Protein AF-A0A399YDI5-F1 (afdb_monomer)

Sequence (123 aa):
FALAMAFALLFNTMTVNVLEQQRELATMRAIGTHRRLIALMMTTESFVVWLLALIPGLILGTLAANALGSAFQTDLFAFTIVIAPQSYVAAAFGILLTMLLAAAPAIRRVNRLNLAEATKTLT

Radius of gyration: 21.3 Å; Cα 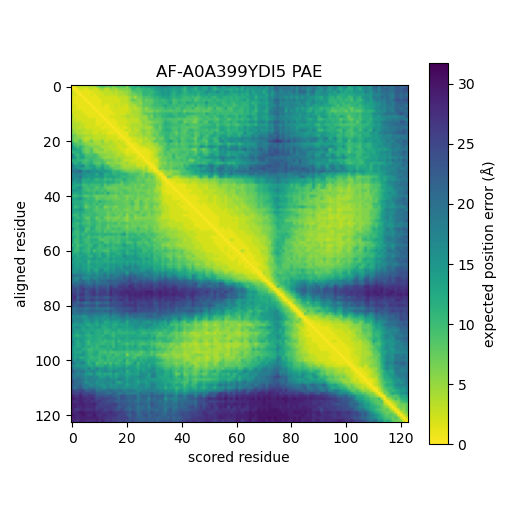contacts (8 Å, |Δi|>4): 27; chains: 1; bounding box: 53×20×59 Å

Secondary structure (DSSP, 8-state):
-HHHHHHHHHHHHHHHHHHHHHHHHHHHHHTT--HHHHHHHHHHHHHHHHHHHHHHHHHHHHHHHHHHHHHH-BTTB-------HHHHHHHHHHHHHHHHHHHHHHHHHHHHS-HHHHTTT--

Nearest PDB structures (foldseek):
  7ung-assembly1_C4  TM=2.668E-01  e=2.693E+00  Homo sapiens
  8otz-assembly1_Cp  TM=3.492E-01  e=6.917E+00  Bos taurus
  7rro-assembly1_A0  TM=3.413E-01  e=7.399E+00  Bos taurus

pLDDT: mean 73.41, std 13.69, range [37.75, 96.44]

Mean predicted aligned error: 12.53 Å

Solvent-accessible surface area (backbone atoms only — not comparable to full-atom values): 7146 Å² total; per-residue (Å²): 110,69,68,60,52,52,50,55,52,49,52,53,51,52,53,52,52,53,55,54,53,51,51,55,54,50,53,43,49,76,74,66,58,55,71,67,58,56,48,49,52,55,49,51,52,54,50,52,53,48,59,63,44,46,60,60,48,52,55,51,48,51,53,48,51,51,53,50,44,62,73,64,52,47,104,88,46,86,70,75,82,74,86,47,77,64,55,57,54,50,48,54,50,50,54,50,48,52,50,54,59,58,46,48,59,53,50,48,47,64,68,63,57,54,68,75,60,73,60,60,81,78,112

Structure (mmCIF, N/CA/C/O backbone):
data_AF-A0A399YDI5-F1
#
_entry.id   AF-A0A399YDI5-F1
#
loop_
_atom_site.group_PDB
_atom_site.id
_atom_site.type_symbol
_atom_site.label_atom_id
_atom_site.label_alt_id
_atom_site.label_comp_id
_atom_site.label_asym_id
_atom_site.label_entity_id
_atom_site.label_seq_id
_atom_site.pdbx_PDB_ins_code
_atom_site.Cartn_x
_atom_site.Cartn_y
_atom_site.Cartn_z
_atom_site.occupancy
_atom_site.B_iso_or_equiv
_atom_site.auth_seq_id
_atom_site.auth_comp_id
_atom_site.auth_asym_id
_atom_site.auth_atom_id
_atom_site.pdbx_PDB_model_num
ATOM 1 N N . PHE A 1 1 ? 22.758 0.327 12.324 1.00 80.12 1 PHE A N 1
ATOM 2 C CA . PHE A 1 1 ? 22.134 1.482 13.007 1.00 80.12 1 PHE A CA 1
ATOM 3 C C . PHE A 1 1 ? 20.855 1.975 12.324 1.00 80.12 1 PHE A C 1
ATOM 5 O O . PHE A 1 1 ? 19.828 1.971 12.988 1.00 80.12 1 PHE A O 1
ATOM 12 N N . ALA A 1 2 ? 20.852 2.304 11.023 1.00 89.00 2 ALA A N 1
ATOM 13 C CA . ALA A 1 2 ? 19.645 2.785 10.321 1.00 89.00 2 ALA A CA 1
ATOM 14 C C . ALA A 1 2 ? 18.435 1.826 10.392 1.00 89.00 2 ALA A C 1
ATOM 16 O O . ALA A 1 2 ? 17.323 2.256 10.676 1.00 89.00 2 ALA A O 1
ATOM 17 N N . LEU A 1 3 ? 18.662 0.517 10.226 1.00 93.38 3 LEU A N 1
ATOM 18 C CA . LEU A 1 3 ? 17.614 -0.514 10.297 1.00 93.38 3 LEU A CA 1
ATOM 19 C C . LEU A 1 3 ? 16.931 -0.578 11.676 1.00 93.38 3 LEU A C 1
ATOM 21 O O . LEU A 1 3 ? 15.712 -0.677 11.765 1.00 93.38 3 LEU A O 1
ATOM 25 N N . ALA A 1 4 ? 17.715 -0.457 12.751 1.00 93.12 4 ALA A N 1
ATOM 26 C CA . ALA A 1 4 ? 17.199 -0.456 14.118 1.00 93.12 4 ALA A CA 1
ATOM 27 C C . ALA A 1 4 ? 16.384 0.814 14.425 1.00 93.12 4 ALA A C 1
ATOM 29 O O . ALA A 1 4 ? 15.337 0.729 15.059 1.00 93.12 4 ALA A O 1
ATOM 30 N N . MET A 1 5 ? 16.825 1.977 13.930 1.00 96.44 5 MET A N 1
ATOM 31 C CA . MET A 1 5 ? 16.069 3.231 14.050 1.00 96.44 5 MET A CA 1
ATOM 32 C C . MET A 1 5 ? 14.763 3.194 13.256 1.00 96.44 5 MET A C 1
ATOM 34 O O . MET A 1 5 ? 13.722 3.568 13.790 1.00 96.44 5 MET A O 1
ATOM 38 N N . ALA A 1 6 ? 14.790 2.683 12.022 1.00 93.81 6 ALA A N 1
ATOM 39 C CA . ALA A 1 6 ? 13.585 2.504 11.217 1.00 93.81 6 ALA A CA 1
ATOM 40 C C . ALA A 1 6 ? 12.583 1.564 11.906 1.00 93.81 6 ALA A C 1
ATOM 42 O O . ALA A 1 6 ? 11.396 1.872 11.971 1.00 93.81 6 ALA A O 1
ATOM 43 N N . PHE A 1 7 ? 13.061 0.459 12.486 1.00 93.38 7 PHE A N 1
ATOM 44 C CA . PHE A 1 7 ? 12.218 -0.460 13.248 1.00 93.38 7 PHE A CA 1
ATOM 45 C C . PHE A 1 7 ? 11.583 0.213 14.473 1.00 93.38 7 PHE A C 1
ATOM 47 O O . PHE A 1 7 ? 10.373 0.117 14.661 1.00 93.38 7 PHE A O 1
ATOM 54 N N . ALA A 1 8 ? 12.373 0.933 15.276 1.00 92.56 8 ALA A N 1
ATOM 55 C CA . ALA A 1 8 ? 11.869 1.641 16.452 1.00 92.56 8 ALA A CA 1
ATOM 56 C C . ALA A 1 8 ? 10.825 2.711 16.082 1.00 92.56 8 ALA A C 1
ATOM 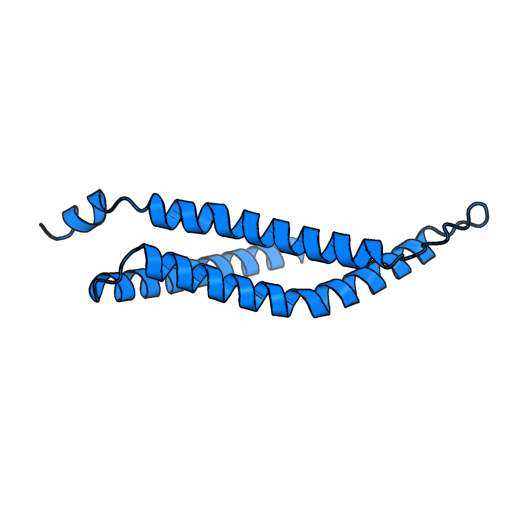58 O O . ALA A 1 8 ? 9.781 2.812 16.728 1.00 92.56 8 ALA A O 1
ATOM 59 N N . LEU A 1 9 ? 11.073 3.467 15.008 1.00 94.56 9 LEU A N 1
ATOM 60 C CA . LEU A 1 9 ? 10.146 4.477 14.497 1.00 94.56 9 LEU A CA 1
ATOM 61 C C . LEU A 1 9 ? 8.825 3.853 14.021 1.00 94.56 9 LEU A C 1
ATOM 63 O O . LEU A 1 9 ? 7.748 4.338 14.375 1.00 94.56 9 LEU A O 1
ATOM 67 N N . LEU A 1 10 ? 8.900 2.762 13.252 1.00 90.81 10 LEU A N 1
ATOM 68 C CA . LEU A 1 10 ? 7.722 2.030 12.782 1.00 90.81 10 LEU A CA 1
ATOM 69 C C . LEU A 1 10 ? 6.920 1.446 13.944 1.00 90.81 10 LEU A C 1
ATOM 71 O O . LEU A 1 10 ? 5.697 1.552 13.946 1.00 90.81 10 LEU A O 1
ATOM 75 N N . PHE A 1 11 ? 7.593 0.874 14.944 1.00 89.38 11 PHE A N 1
ATOM 76 C CA . PHE A 1 11 ? 6.941 0.319 16.127 1.00 89.38 11 PHE A CA 1
ATOM 77 C C . PHE A 1 11 ? 6.169 1.389 16.903 1.00 89.38 11 PHE A C 1
ATOM 79 O O . PHE A 1 11 ? 5.003 1.186 17.249 1.00 89.38 11 PHE A O 1
ATOM 86 N N . ASN A 1 12 ? 6.792 2.547 17.129 1.00 90.31 12 ASN A N 1
ATOM 87 C CA . ASN A 1 12 ? 6.147 3.658 17.820 1.00 90.31 12 ASN A CA 1
ATOM 88 C C . ASN A 1 12 ? 4.922 4.161 17.040 1.00 90.31 12 ASN A C 1
ATOM 90 O O . A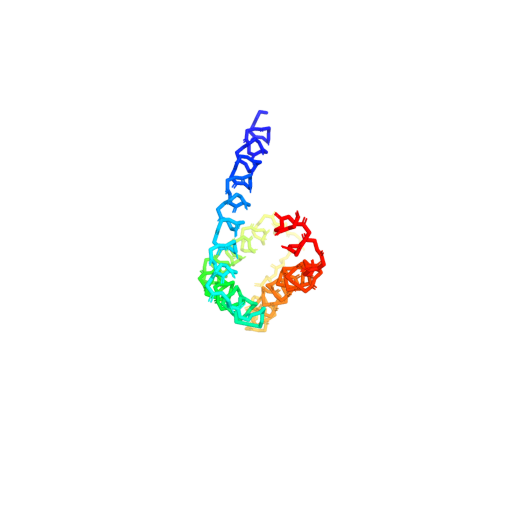SN A 1 12 ? 3.831 4.281 17.590 1.00 90.31 12 ASN A O 1
ATOM 94 N N . THR A 1 13 ? 5.075 4.360 15.730 1.00 90.31 13 THR A N 1
ATOM 95 C CA . THR A 1 13 ? 3.990 4.841 14.861 1.00 90.31 13 THR A CA 1
ATOM 96 C C . THR A 1 13 ? 2.824 3.853 14.805 1.00 90.31 13 THR A C 1
ATOM 98 O O . THR A 1 13 ? 1.670 4.250 14.937 1.00 90.31 13 THR A O 1
ATOM 101 N N . MET A 1 14 ? 3.109 2.555 14.662 1.00 82.81 14 MET A N 1
ATOM 102 C CA . MET A 1 14 ? 2.088 1.502 14.684 1.00 82.81 14 MET A CA 1
ATOM 103 C C . MET A 1 14 ? 1.344 1.469 16.017 1.00 82.81 14 MET A C 1
ATOM 105 O O . MET A 1 14 ? 0.126 1.328 16.034 1.00 82.81 14 MET A O 1
ATOM 109 N N . THR A 1 15 ? 2.063 1.637 17.128 1.00 82.12 15 THR A N 1
ATOM 110 C CA . THR A 1 15 ? 1.461 1.668 18.466 1.00 82.12 15 THR A CA 1
ATOM 111 C C . THR A 1 15 ? 0.487 2.836 18.604 1.00 82.12 15 THR A C 1
ATOM 113 O O . THR A 1 15 ? -0.647 2.633 19.033 1.00 82.12 15 THR A O 1
ATOM 116 N N . VAL A 1 16 ? 0.894 4.039 18.188 1.00 85.50 16 VAL A N 1
ATOM 117 C CA . VAL A 1 16 ? 0.035 5.233 18.216 1.00 85.50 16 VAL A CA 1
ATOM 118 C C . VAL A 1 16 ? -1.192 5.045 17.323 1.00 85.50 16 VAL A C 1
ATOM 120 O O . VAL A 1 16 ? -2.315 5.219 17.788 1.00 85.50 16 VAL A O 1
ATOM 123 N N . ASN A 1 17 ? -0.994 4.591 16.084 1.00 78.38 17 ASN A N 1
ATOM 124 C CA . ASN A 1 17 ? -2.078 4.389 15.123 1.00 78.38 17 ASN A CA 1
ATOM 125 C C . ASN A 1 17 ? -3.123 3.377 15.639 1.00 78.38 17 ASN A C 1
ATOM 127 O O . ASN A 1 17 ? -4.328 3.607 15.550 1.00 78.38 17 ASN A O 1
ATOM 131 N N . VAL A 1 18 ? -2.681 2.280 16.269 1.00 73.62 18 VAL A N 1
ATOM 132 C CA . VAL A 1 18 ? -3.592 1.296 16.879 1.00 73.62 18 VAL A CA 1
ATOM 133 C C . VAL A 1 18 ? -4.411 1.908 18.020 1.00 73.62 18 VAL A C 1
ATOM 135 O O . VAL A 1 18 ? -5.606 1.627 18.121 1.00 73.62 18 VAL A O 1
ATOM 138 N N . LEU A 1 19 ? -3.798 2.740 18.867 1.00 76.25 19 LEU A N 1
ATOM 139 C CA . LEU A 1 19 ? -4.487 3.397 19.983 1.00 76.25 19 LEU A CA 1
ATOM 140 C C . LEU A 1 1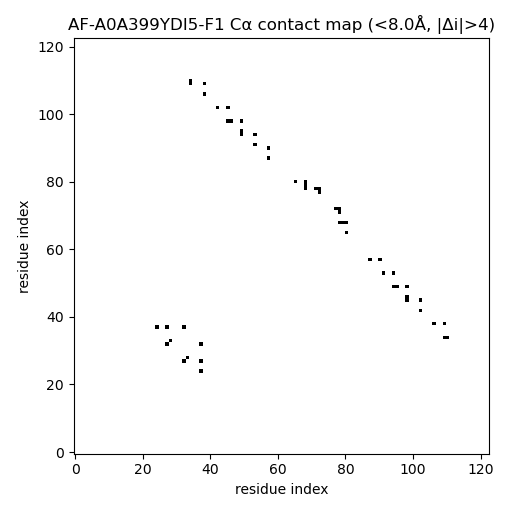9 ? -5.547 4.398 19.500 1.00 76.25 19 LEU A C 1
ATOM 142 O O . LEU A 1 19 ? -6.646 4.444 20.058 1.00 76.25 19 LEU A O 1
ATOM 146 N N . GLU A 1 20 ? -5.240 5.177 18.464 1.00 77.25 20 GLU A N 1
ATOM 147 C CA . GLU A 1 20 ? -6.172 6.136 17.857 1.00 77.25 20 GLU A CA 1
ATOM 148 C C . GLU A 1 20 ? -7.380 5.420 17.244 1.00 77.25 20 GLU A C 1
ATOM 150 O O . GLU A 1 20 ? -8.526 5.716 17.591 1.00 77.25 20 GLU A O 1
ATOM 155 N N . GLN A 1 21 ? -7.129 4.379 16.448 1.00 77.00 21 GLN A N 1
ATOM 156 C CA . GLN A 1 21 ? -8.175 3.604 15.783 1.00 77.00 21 GLN A CA 1
ATOM 157 C C . GLN A 1 21 ? -9.093 2.885 16.785 1.00 77.00 21 GLN A C 1
ATOM 159 O O . GLN A 1 21 ? -10.301 2.774 16.578 1.00 77.00 21 GLN A O 1
ATOM 164 N N . GLN A 1 22 ? -8.552 2.421 17.918 1.00 70.88 22 GLN A N 1
ATOM 165 C CA . GLN A 1 22 ? -9.364 1.849 18.994 1.00 70.88 22 GLN A CA 1
ATOM 166 C C . GLN A 1 22 ? -10.300 2.879 19.638 1.00 70.88 22 GLN A C 1
ATOM 168 O O . GLN A 1 22 ? -11.449 2.540 19.932 1.00 70.88 22 GLN A O 1
ATOM 173 N N . ARG A 1 23 ? -9.845 4.123 19.843 1.00 71.88 23 ARG A N 1
ATOM 174 C CA . ARG A 1 23 ? -10.685 5.197 20.398 1.00 71.88 23 ARG A CA 1
ATOM 175 C C . ARG A 1 23 ? -11.816 5.580 19.452 1.00 71.88 23 ARG A C 1
ATOM 177 O O . ARG A 1 23 ? -12.950 5.683 19.910 1.00 71.88 23 ARG A O 1
ATOM 184 N N . GLU A 1 24 ? -11.538 5.721 18.160 1.00 72.62 24 GLU A N 1
ATOM 185 C CA . GLU A 1 24 ? -12.568 6.011 17.152 1.00 72.62 24 GLU A CA 1
ATOM 186 C C . GLU A 1 24 ? -13.608 4.890 17.039 1.00 72.62 24 GLU A C 1
ATOM 188 O O . GLU A 1 24 ? -14.813 5.135 16.976 1.00 72.62 24 GLU A O 1
ATOM 193 N N . LEU A 1 25 ? -13.168 3.629 17.081 1.00 69.12 25 LEU A N 1
ATOM 194 C CA . LEU A 1 25 ? -14.081 2.486 17.082 1.00 69.12 25 LEU A CA 1
ATOM 195 C C . LEU A 1 25 ? -14.934 2.429 18.358 1.00 69.12 25 LEU A C 1
ATOM 197 O O . LEU A 1 25 ? -16.110 2.062 18.295 1.00 69.12 25 LEU A O 1
ATOM 201 N N . ALA A 1 26 ? -14.373 2.790 19.514 1.00 68.69 26 ALA A N 1
ATOM 202 C CA . ALA A 1 26 ? -15.094 2.824 20.784 1.00 68.69 26 ALA A CA 1
ATOM 203 C C . ALA A 1 26 ? -16.157 3.935 20.821 1.00 68.69 26 ALA A C 1
ATOM 205 O O . ALA A 1 26 ? -17.290 3.675 21.231 1.00 68.69 26 ALA A O 1
ATOM 206 N N . THR A 1 27 ? -15.840 5.140 20.338 1.00 75.19 27 THR A N 1
ATOM 207 C CA . THR A 1 27 ? -16.806 6.248 20.249 1.00 75.19 27 THR A CA 1
ATOM 208 C C . THR A 1 27 ? -17.915 5.947 19.241 1.00 75.19 27 THR A C 1
ATOM 210 O O . THR A 1 27 ? -19.091 6.117 19.564 1.00 75.19 27 THR A O 1
ATOM 213 N N . MET A 1 28 ? -17.590 5.388 18.069 1.00 68.94 28 MET A N 1
ATOM 214 C CA . MET A 1 28 ? -18.602 4.953 17.095 1.00 68.94 28 MET A CA 1
ATOM 215 C C . MET A 1 28 ? -19.546 3.882 17.661 1.00 68.94 28 MET A C 1
ATOM 217 O O . MET A 1 28 ? -20.742 3.887 17.351 1.00 68.94 28 MET A O 1
ATOM 221 N N . ARG A 1 29 ? -19.038 2.977 18.512 1.00 67.69 29 ARG A N 1
ATOM 222 C CA . ARG A 1 29 ? -19.863 1.973 19.206 1.00 67.69 29 ARG A CA 1
ATOM 223 C C . ARG A 1 29 ? -20.740 2.580 20.296 1.00 67.69 29 ARG A C 1
ATOM 225 O O . ARG A 1 29 ? -21.874 2.135 20.430 1.00 67.69 29 ARG A O 1
ATOM 232 N N . ALA A 1 30 ? -20.264 3.587 21.026 1.00 71.69 30 ALA A N 1
ATOM 233 C CA . ALA A 1 30 ? -21.061 4.287 22.037 1.00 71.69 30 ALA A CA 1
ATOM 234 C C . ALA A 1 30 ? -22.288 4.996 21.431 1.00 71.69 30 ALA A C 1
ATOM 236 O O . ALA A 1 30 ? -23.322 5.101 22.082 1.00 71.69 30 ALA A O 1
ATOM 237 N N . ILE A 1 31 ? -22.196 5.414 20.164 1.00 73.62 31 ILE A N 1
ATOM 238 C CA . ILE A 1 31 ? -23.288 6.054 19.410 1.00 73.62 31 ILE A CA 1
ATOM 239 C C . ILE A 1 31 ? -24.216 5.008 18.738 1.00 73.62 31 ILE A C 1
ATOM 241 O O . ILE A 1 31 ? -25.231 5.352 18.141 1.00 73.62 31 ILE A O 1
ATOM 245 N N . GLY A 1 32 ? -23.920 3.705 18.859 1.00 68.38 32 GLY A N 1
ATOM 246 C CA . GLY A 1 32 ? -24.774 2.623 18.343 1.00 68.38 32 GLY A CA 1
ATOM 247 C C . GLY A 1 32 ? -24.568 2.290 16.861 1.00 68.38 32 GLY A C 1
ATOM 248 O O . GLY A 1 32 ? -25.417 1.653 16.237 1.00 68.38 32 GLY A O 1
ATOM 249 N N . THR A 1 33 ? -23.439 2.696 16.276 1.00 69.94 33 THR A N 1
ATOM 250 C CA . THR A 1 33 ? -23.172 2.517 14.844 1.00 69.94 33 THR A CA 1
ATOM 251 C C . THR A 1 33 ? -23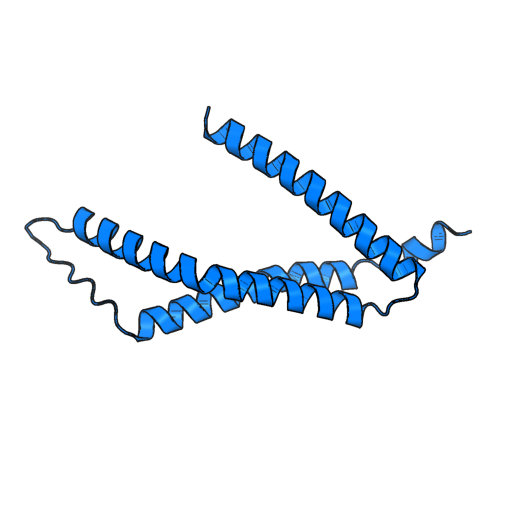.103 1.038 14.444 1.00 69.94 33 THR A C 1
ATOM 253 O O . THR A 1 33 ? -22.347 0.245 15.012 1.00 69.94 33 THR A O 1
ATOM 256 N N . HIS A 1 34 ? -23.858 0.656 13.408 1.00 69.69 34 HIS A N 1
ATOM 257 C CA . HIS A 1 34 ? -23.836 -0.700 12.859 1.00 69.69 34 HIS A CA 1
ATOM 258 C C . HIS A 1 34 ? -22.439 -1.089 12.347 1.00 69.69 34 HIS A C 1
ATOM 260 O O . HIS A 1 34 ? -21.809 -0.356 11.588 1.00 69.69 34 HIS A O 1
ATOM 266 N N . ARG A 1 35 ? -22.001 -2.320 12.656 1.00 66.19 35 ARG A N 1
ATOM 267 C CA . ARG A 1 35 ? -20.719 -2.911 12.202 1.00 66.19 35 ARG A CA 1
ATOM 268 C C . ARG A 1 35 ? -20.452 -2.763 10.699 1.00 66.19 35 ARG A C 1
ATOM 270 O O . ARG A 1 35 ? -19.309 -2.594 10.289 1.00 66.19 35 ARG A O 1
ATOM 277 N N . ARG A 1 36 ? -21.510 -2.827 9.883 1.00 67.56 36 ARG A N 1
ATOM 278 C CA . ARG A 1 36 ? -21.438 -2.641 8.426 1.00 67.56 36 ARG A CA 1
ATOM 279 C C . ARG A 1 36 ? -20.995 -1.232 8.035 1.00 67.56 36 ARG A C 1
ATOM 281 O O . ARG A 1 36 ? -20.236 -1.108 7.084 1.00 67.56 36 ARG A O 1
ATOM 288 N N . LEU A 1 37 ? -21.435 -0.203 8.760 1.00 69.94 37 LEU A N 1
ATOM 289 C CA . LEU A 1 37 ? -21.074 1.183 8.462 1.00 69.94 37 LEU A CA 1
ATOM 290 C C . LEU A 1 37 ? -19.602 1.450 8.791 1.00 69.94 37 LEU A C 1
ATOM 292 O O . LEU A 1 37 ? -18.902 2.050 7.985 1.00 69.94 37 LEU A O 1
ATOM 296 N N . ILE A 1 38 ? -19.117 0.908 9.912 1.00 73.06 38 ILE A N 1
ATOM 297 C CA . ILE A 1 38 ? -17.701 0.978 10.302 1.00 73.06 38 ILE A CA 1
ATOM 298 C C . ILE A 1 38 ? -16.816 0.310 9.240 1.00 73.06 38 ILE A C 1
ATOM 300 O O . ILE A 1 38 ? -15.832 0.889 8.789 1.00 73.06 38 ILE A O 1
ATOM 304 N N . ALA A 1 39 ? -17.189 -0.893 8.790 1.00 72.44 39 ALA A N 1
ATOM 305 C CA . ALA A 1 39 ? -16.451 -1.592 7.739 1.00 72.44 39 ALA A CA 1
ATOM 306 C C . ALA A 1 39 ? -16.469 -0.830 6.400 1.00 72.44 39 ALA A C 1
ATOM 308 O O . ALA A 1 39 ? -15.456 -0.806 5.700 1.00 72.44 39 ALA A O 1
ATOM 309 N N . LEU A 1 40 ? -17.596 -0.198 6.048 1.00 76.62 40 LEU A N 1
ATOM 310 C CA . LEU A 1 40 ? -17.713 0.619 4.840 1.00 76.62 40 LEU A CA 1
ATOM 311 C C . LEU A 1 40 ? -16.796 1.847 4.913 1.00 76.62 40 LEU A C 1
ATOM 313 O O . LEU A 1 40 ? -16.020 2.055 3.987 1.00 76.62 40 LEU A O 1
ATOM 317 N N . MET A 1 41 ? -16.826 2.595 6.023 1.00 80.00 41 MET A N 1
ATOM 318 C CA . MET A 1 41 ? -15.966 3.766 6.241 1.00 80.00 41 MET A CA 1
ATOM 319 C C . MET A 1 41 ? -14.481 3.414 6.126 1.00 80.00 41 MET A C 1
ATOM 321 O O . MET A 1 41 ? -13.742 4.043 5.370 1.00 80.00 41 MET A O 1
ATOM 325 N N . MET A 1 42 ? -14.063 2.346 6.802 1.00 77.38 42 MET A N 1
ATOM 326 C CA . MET A 1 42 ? -12.674 1.890 6.793 1.00 77.38 42 MET A CA 1
ATOM 327 C C . MET A 1 42 ? -12.220 1.445 5.391 1.00 77.38 42 MET A C 1
ATOM 329 O O . MET A 1 42 ? -11.082 1.680 4.978 1.00 77.38 42 MET A O 1
ATOM 333 N N . THR A 1 43 ? -13.131 0.838 4.620 1.00 78.94 43 THR A N 1
ATOM 334 C CA . THR A 1 43 ? -12.875 0.463 3.221 1.00 78.94 43 THR A CA 1
ATOM 335 C C . THR A 1 43 ? -12.754 1.698 2.331 1.00 78.94 43 THR A C 1
ATOM 337 O O . THR A 1 43 ? -11.847 1.756 1.503 1.00 78.94 43 THR A O 1
ATOM 340 N N . THR A 1 44 ? -13.627 2.697 2.503 1.00 83.12 44 THR A N 1
ATOM 341 C CA . THR A 1 44 ? -13.565 3.945 1.729 1.00 83.12 44 THR A CA 1
ATOM 342 C C . THR A 1 44 ? -12.297 4.738 2.021 1.00 83.12 44 THR A C 1
ATOM 344 O O . THR A 1 44 ? -11.670 5.229 1.089 1.00 83.12 44 THR A O 1
ATOM 347 N N . GLU A 1 45 ? -11.859 4.801 3.277 1.00 82.75 45 GLU A N 1
ATOM 348 C CA . GLU A 1 45 ? -10.610 5.466 3.650 1.00 82.75 45 GLU A CA 1
ATOM 349 C C . GLU A 1 45 ? -9.399 4.767 3.021 1.00 82.75 45 GLU A C 1
ATOM 351 O O . GLU A 1 45 ? -8.592 5.395 2.336 1.00 82.75 45 GLU A O 1
ATOM 356 N N . SER A 1 46 ? -9.332 3.437 3.149 1.00 81.69 46 SER A N 1
ATOM 357 C CA . SER A 1 46 ? -8.274 2.630 2.527 1.00 81.69 46 SER A CA 1
ATOM 358 C C . SER A 1 46 ? -8.241 2.797 1.004 1.00 81.69 46 SER A C 1
ATOM 360 O O . SER A 1 46 ? -7.171 2.794 0.397 1.00 81.69 46 SER A O 1
ATOM 362 N N . PHE A 1 47 ? -9.406 2.964 0.375 1.00 83.50 47 PHE A N 1
ATOM 363 C CA . PHE A 1 47 ? -9.520 3.201 -1.062 1.00 83.50 47 PHE A CA 1
ATOM 364 C C . PHE A 1 47 ? -8.981 4.577 -1.471 1.00 83.50 47 PHE A C 1
ATOM 366 O O . PHE A 1 47 ? -8.286 4.686 -2.481 1.00 83.50 47 PHE A O 1
ATOM 373 N N . VAL A 1 48 ? -9.236 5.616 -0.673 1.00 87.88 48 VAL A N 1
ATOM 374 C CA . VAL A 1 48 ? -8.669 6.953 -0.902 1.00 87.88 48 VAL A CA 1
ATOM 375 C C . VAL A 1 48 ? -7.146 6.915 -0.788 1.00 87.88 48 VAL A C 1
ATOM 377 O O . VAL A 1 48 ? -6.454 7.416 -1.673 1.00 87.88 48 VAL A O 1
ATOM 380 N N . VAL A 1 49 ? -6.608 6.262 0.246 1.00 86.12 49 VAL A N 1
ATOM 381 C CA . VAL A 1 49 ? -5.154 6.102 0.416 1.00 86.12 49 VAL A CA 1
ATOM 382 C C . VAL A 1 49 ? -4.541 5.340 -0.761 1.00 86.12 49 VAL A C 1
ATOM 384 O O . VAL A 1 49 ? -3.498 5.734 -1.278 1.00 86.12 49 VAL A O 1
ATOM 387 N N . TRP A 1 50 ? -5.204 4.283 -1.232 1.00 85.38 50 TRP A N 1
ATOM 388 C CA . TRP A 1 50 ? -4.777 3.530 -2.410 1.00 85.38 50 TRP A CA 1
ATOM 389 C C . TRP A 1 50 ? -4.721 4.394 -3.675 1.00 85.38 50 TRP A C 1
ATOM 391 O O . TRP A 1 50 ? -3.732 4.353 -4.410 1.00 85.38 50 TRP A O 1
ATOM 401 N N . LEU A 1 51 ? -5.744 5.220 -3.901 1.00 87.19 51 LEU A N 1
ATOM 402 C CA . LEU A 1 51 ? -5.795 6.127 -5.045 1.00 87.19 51 LEU A CA 1
ATOM 403 C C . LEU A 1 51 ? -4.665 7.166 -4.993 1.00 87.19 51 LEU A C 1
ATOM 405 O O . LEU A 1 51 ? -4.040 7.455 -6.012 1.00 87.19 51 LEU A O 1
ATOM 409 N N . LEU A 1 52 ? -4.361 7.680 -3.799 1.00 89.38 52 LEU A N 1
ATOM 410 C CA . LEU A 1 52 ? -3.240 8.594 -3.585 1.00 89.38 52 LEU A CA 1
ATOM 411 C C . LEU A 1 52 ? -1.881 7.908 -3.774 1.00 89.38 52 LEU A C 1
ATOM 413 O O . LEU A 1 52 ? -0.946 8.543 -4.252 1.00 89.38 52 LEU A O 1
ATOM 417 N N . ALA A 1 53 ? -1.765 6.622 -3.440 1.00 85.06 53 ALA A N 1
ATOM 418 C CA . ALA A 1 53 ? -0.535 5.847 -3.594 1.00 85.06 53 ALA A CA 1
ATOM 419 C C . ALA A 1 53 ? -0.246 5.434 -5.050 1.00 85.06 53 ALA A C 1
ATOM 421 O O . ALA A 1 53 ? 0.916 5.229 -5.405 1.00 85.06 53 ALA A O 1
ATOM 422 N N . LEU A 1 54 ? -1.270 5.337 -5.906 1.00 86.00 54 LEU A N 1
ATOM 423 C CA . LEU A 1 54 ? -1.126 4.930 -7.309 1.00 86.00 54 LEU A CA 1
ATOM 424 C C . LEU A 1 54 ? -0.165 5.831 -8.092 1.00 86.00 54 LEU A C 1
ATOM 426 O O . LEU A 1 54 ? 0.746 5.336 -8.751 1.00 86.00 54 LEU A O 1
ATOM 430 N N . ILE A 1 55 ? -0.349 7.150 -8.006 1.00 87.62 55 ILE A N 1
ATOM 431 C CA . ILE A 1 55 ? 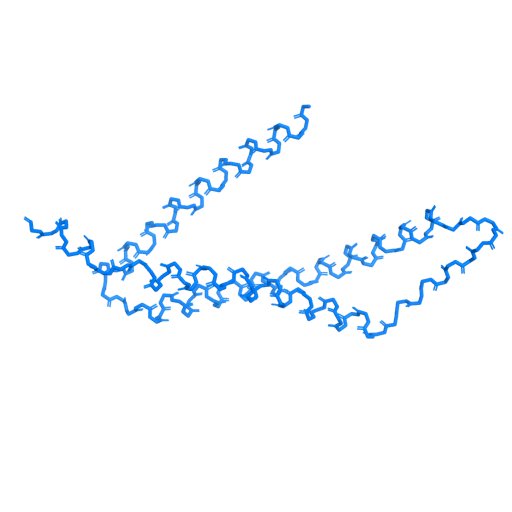0.446 8.132 -8.757 1.00 87.62 55 ILE A CA 1
ATOM 432 C C . ILE A 1 55 ? 1.943 8.042 -8.402 1.00 87.62 55 ILE A C 1
ATOM 434 O O . ILE A 1 55 ? 2.746 7.770 -9.299 1.00 87.62 55 ILE A O 1
ATOM 438 N N . PRO A 1 56 ? 2.360 8.214 -7.130 1.00 89.06 56 PRO A N 1
ATOM 439 C CA . PRO A 1 56 ? 3.767 8.106 -6.760 1.00 89.06 56 PRO A CA 1
ATOM 440 C C . PRO A 1 56 ? 4.305 6.685 -6.958 1.00 89.06 56 PRO A C 1
ATOM 442 O O . PRO A 1 56 ? 5.461 6.533 -7.339 1.00 89.06 56 PRO A O 1
ATOM 445 N N . GLY A 1 57 ? 3.482 5.649 -6.764 1.00 85.69 57 GLY A N 1
ATOM 446 C CA . GLY A 1 57 ? 3.876 4.259 -6.992 1.00 85.69 57 GLY A CA 1
ATOM 447 C C . GLY A 1 57 ? 4.246 3.980 -8.448 1.00 85.69 57 GLY A C 1
ATOM 448 O O . GLY A 1 57 ? 5.274 3.358 -8.709 1.00 85.69 57 GLY A O 1
ATOM 449 N N . LEU A 1 58 ? 3.464 4.488 -9.404 1.00 85.19 58 LEU A N 1
ATOM 450 C CA . LEU A 1 58 ? 3.773 4.356 -10.829 1.00 85.19 58 LEU A CA 1
ATOM 451 C C . LEU A 1 58 ? 5.025 5.149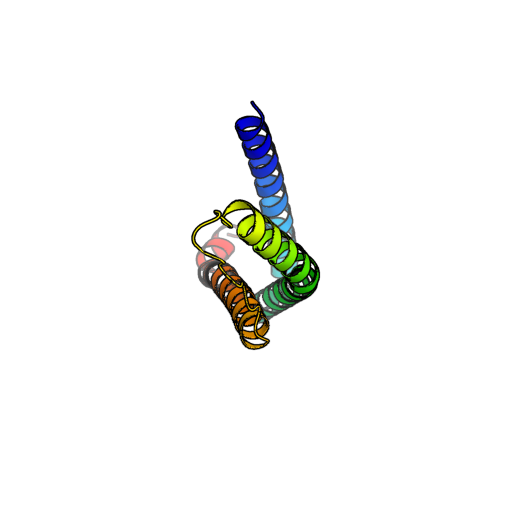 -11.219 1.00 85.19 58 LEU A C 1
ATOM 453 O O . LEU A 1 58 ? 5.856 4.630 -11.959 1.00 85.19 58 LEU A O 1
ATOM 457 N N . ILE A 1 59 ? 5.191 6.371 -10.703 1.00 87.25 59 ILE A N 1
ATOM 458 C CA . ILE A 1 59 ? 6.369 7.209 -10.987 1.00 87.25 59 ILE A CA 1
ATOM 459 C C . ILE A 1 59 ? 7.646 6.564 -10.435 1.00 87.25 59 ILE A C 1
ATOM 461 O O . ILE A 1 59 ? 8.640 6.428 -11.143 1.00 87.25 59 ILE A O 1
ATOM 465 N N . LEU A 1 60 ? 7.631 6.136 -9.172 1.00 86.69 60 LEU A N 1
ATOM 466 C CA . LEU A 1 60 ? 8.787 5.486 -8.556 1.00 86.69 60 LEU A CA 1
ATOM 467 C C . LEU A 1 60 ? 9.063 4.118 -9.186 1.00 86.69 60 LEU A C 1
ATOM 469 O O . LEU A 1 60 ? 10.223 3.758 -9.369 1.00 86.69 60 LEU A O 1
ATOM 473 N N . GLY A 1 61 ? 8.018 3.378 -9.560 1.00 82.88 61 GLY A N 1
ATOM 474 C CA . GLY A 1 61 ? 8.140 2.089 -10.233 1.00 82.88 61 GLY A CA 1
ATOM 475 C C . GLY A 1 61 ? 8.816 2.198 -11.599 1.00 82.88 61 GLY A C 1
ATOM 476 O O . GLY A 1 61 ? 9.708 1.405 -11.896 1.00 82.88 61 GLY A O 1
ATOM 477 N N . THR A 1 62 ? 8.457 3.196 -12.413 1.00 80.94 62 THR A N 1
ATOM 478 C CA . THR A 1 62 ? 9.109 3.417 -13.715 1.00 80.94 62 THR A CA 1
ATOM 479 C C . THR A 1 62 ? 10.550 3.888 -13.554 1.00 80.94 62 THR A C 1
ATOM 481 O O . THR A 1 62 ? 11.430 3.384 -14.250 1.00 80.94 62 THR A O 1
ATOM 484 N N . LEU A 1 63 ? 10.823 4.795 -12.610 1.00 83.75 63 LEU A N 1
ATOM 485 C CA . LEU A 1 63 ? 12.186 5.235 -12.300 1.00 83.75 63 LEU A CA 1
ATOM 486 C C . LEU A 1 63 ? 13.067 4.069 -11.839 1.00 83.75 63 LEU A C 1
ATOM 488 O O . LEU A 1 63 ? 14.176 3.906 -12.343 1.00 83.75 63 LEU A O 1
ATOM 492 N N . ALA A 1 64 ? 12.563 3.229 -10.933 1.00 81.12 64 ALA A N 1
ATOM 493 C CA . ALA A 1 64 ? 13.277 2.052 -10.455 1.00 81.12 64 ALA A CA 1
ATOM 494 C C . ALA A 1 64 ? 13.500 1.024 -11.573 1.00 81.12 64 ALA A C 1
ATOM 496 O O . ALA A 1 64 ? 14.604 0.502 -11.702 1.00 81.12 64 ALA A O 1
ATOM 497 N N . ALA A 1 65 ? 12.491 0.763 -12.410 1.00 77.56 65 ALA A N 1
ATOM 498 C CA . ALA A 1 65 ? 12.617 -0.150 -13.544 1.00 77.56 65 ALA A CA 1
ATOM 499 C C . ALA A 1 65 ? 13.676 0.325 -14.550 1.00 77.56 65 ALA A C 1
ATOM 501 O O . ALA A 1 65 ? 14.495 -0.476 -14.994 1.00 77.56 65 ALA A O 1
ATOM 502 N N . ASN A 1 66 ? 13.709 1.625 -14.857 1.00 77.94 66 ASN A N 1
ATOM 503 C CA . ASN A 1 66 ? 14.729 2.211 -15.727 1.00 77.94 66 ASN A CA 1
ATOM 504 C C . ASN A 1 66 ? 16.128 2.141 -15.101 1.00 77.94 66 ASN A C 1
ATOM 506 O O . ASN A 1 66 ? 17.077 1.745 -15.774 1.00 77.94 66 ASN A O 1
ATOM 510 N N . ALA A 1 67 ? 16.258 2.474 -13.813 1.00 79.25 67 ALA A N 1
ATOM 511 C CA . ALA A 1 67 ? 17.533 2.404 -13.101 1.00 79.25 67 ALA A CA 1
ATOM 512 C C . ALA A 1 67 ? 18.082 0.970 -13.063 1.00 79.25 67 ALA A C 1
ATOM 514 O O . ALA A 1 67 ? 19.250 0.744 -13.380 1.00 79.25 67 ALA A O 1
ATOM 515 N N . LEU A 1 68 ? 17.229 -0.013 -12.758 1.00 75.75 68 LEU A N 1
ATOM 516 C CA . LEU A 1 68 ? 17.589 -1.428 -12.812 1.00 75.75 68 LEU A CA 1
ATOM 517 C C . LEU A 1 68 ? 17.961 -1.844 -14.240 1.00 75.75 68 LEU A C 1
ATOM 519 O O . LEU A 1 68 ? 18.999 -2.466 -14.428 1.00 75.75 68 LEU A O 1
ATOM 523 N N . GLY A 1 69 ? 17.186 -1.442 -15.249 1.00 71.50 69 GLY A N 1
ATOM 524 C CA . GLY A 1 69 ? 17.503 -1.703 -16.655 1.00 71.50 69 GLY A CA 1
ATOM 525 C C . GLY A 1 69 ? 18.893 -1.226 -17.052 1.00 71.50 69 GLY A C 1
ATOM 526 O O . GLY A 1 69 ? 19.667 -2.006 -17.596 1.00 71.50 69 GLY A O 1
ATOM 527 N N . SER A 1 70 ? 19.241 0.013 -16.697 1.00 69.69 70 SER A N 1
ATOM 528 C CA . SER A 1 70 ? 20.577 0.561 -16.956 1.00 69.69 70 SER A CA 1
ATOM 529 C C . SER A 1 70 ? 21.690 -0.142 -16.172 1.00 69.69 70 SER A C 1
ATOM 531 O O . SER A 1 70 ? 22.798 -0.268 -16.677 1.00 69.69 70 SER A O 1
ATOM 533 N N . ALA A 1 71 ? 21.405 -0.637 -14.963 1.00 68.50 71 ALA A N 1
ATOM 534 C CA . ALA A 1 71 ? 22.384 -1.335 -14.130 1.00 68.50 71 ALA A CA 1
ATOM 535 C C . ALA A 1 71 ? 22.641 -2.782 -14.588 1.00 68.50 71 ALA A C 1
ATOM 537 O O . ALA A 1 71 ? 23.729 -3.309 -14.375 1.00 68.50 71 ALA A O 1
ATOM 538 N N . PHE A 1 72 ? 21.650 -3.425 -15.214 1.00 63.06 72 PHE A N 1
ATOM 539 C CA . PHE A 1 72 ? 21.760 -4.781 -15.765 1.00 63.06 72 PHE A CA 1
ATOM 540 C C . PHE A 1 72 ? 22.187 -4.811 -17.241 1.00 63.06 72 PHE A C 1
ATOM 542 O O . PHE A 1 72 ? 22.433 -5.892 -17.781 1.00 63.06 72 PHE A O 1
ATOM 549 N N . GLN A 1 73 ? 22.306 -3.653 -17.896 1.00 58.31 73 GLN A N 1
ATOM 550 C CA . GLN A 1 73 ? 22.775 -3.544 -19.274 1.00 58.31 73 GLN A CA 1
ATOM 551 C C . GLN A 1 73 ? 24.285 -3.834 -19.332 1.00 58.31 73 GLN A C 1
ATOM 553 O O . GLN A 1 73 ? 25.122 -2.958 -19.150 1.00 58.31 73 GLN A O 1
ATOM 558 N N . THR A 1 74 ? 24.633 -5.103 -19.541 1.00 56.00 74 THR A N 1
ATOM 559 C CA . THR A 1 74 ? 26.012 -5.556 -19.791 1.00 56.00 74 THR A CA 1
ATOM 560 C C . THR A 1 74 ? 26.236 -5.622 -21.305 1.00 56.00 74 THR A C 1
ATOM 562 O O . THR A 1 74 ? 25.309 -6.000 -22.021 1.00 56.00 74 THR A O 1
ATOM 565 N N . ASP A 1 75 ? 27.448 -5.318 -21.791 1.00 53.50 75 ASP A N 1
ATOM 566 C CA . ASP A 1 75 ? 27.853 -5.212 -23.217 1.00 53.50 75 ASP A CA 1
ATOM 567 C C . ASP A 1 75 ? 27.459 -6.390 -24.147 1.00 53.50 75 ASP A C 1
ATOM 569 O O . ASP A 1 75 ? 27.592 -6.294 -25.364 1.00 53.50 75 ASP A O 1
ATOM 573 N N . LEU A 1 76 ? 26.950 -7.503 -23.606 1.00 51.78 76 LEU A N 1
ATOM 574 C CA . LEU A 1 76 ? 26.551 -8.706 -24.345 1.00 51.78 76 LEU A CA 1
ATOM 575 C C . LEU A 1 76 ? 25.028 -8.923 -24.446 1.00 51.78 76 LEU A C 1
ATOM 577 O O . LEU A 1 76 ? 24.594 -9.727 -25.267 1.00 51.78 76 LEU A O 1
ATOM 581 N N . PHE A 1 77 ? 24.205 -8.221 -23.656 1.00 48.12 77 PHE A N 1
ATOM 582 C CA . PHE A 1 77 ? 22.743 -8.366 -23.665 1.00 48.12 77 PHE A CA 1
ATOM 583 C C . PHE A 1 77 ? 22.051 -7.012 -23.475 1.00 48.12 77 PHE A C 1
ATOM 585 O O . PHE A 1 77 ? 21.943 -6.489 -22.366 1.00 48.12 77 PHE A O 1
ATOM 592 N N . ALA A 1 78 ? 21.508 -6.461 -24.561 1.00 51.62 78 ALA A N 1
ATOM 593 C CA . ALA A 1 78 ? 20.589 -5.334 -24.485 1.00 51.62 78 ALA A CA 1
ATOM 594 C C . ALA A 1 78 ? 19.217 -5.836 -24.005 1.00 51.62 78 ALA A C 1
ATOM 596 O O . ALA A 1 78 ? 18.379 -6.254 -24.802 1.00 51.62 78 ALA A O 1
ATOM 597 N N . PHE A 1 79 ? 18.972 -5.805 -22.693 1.00 51.44 79 PHE A N 1
ATOM 598 C CA . PHE A 1 79 ? 17.612 -5.914 -22.165 1.00 51.44 79 PHE A CA 1
ATOM 599 C C . PHE A 1 79 ? 16.855 -4.634 -22.530 1.00 51.44 79 PHE A C 1
ATOM 601 O O . PHE A 1 79 ? 16.861 -3.649 -21.795 1.00 51.44 79 PHE A O 1
ATOM 608 N N . THR A 1 80 ? 16.211 -4.621 -23.696 1.00 52.44 80 THR A N 1
ATOM 609 C CA . THR A 1 80 ? 15.264 -3.562 -24.042 1.00 52.44 80 THR A CA 1
ATOM 610 C C . THR A 1 80 ? 14.045 -3.726 -23.138 1.00 52.44 80 THR A C 1
ATOM 612 O O . THR A 1 80 ? 13.147 -4.518 -23.423 1.00 52.44 80 THR A O 1
ATOM 615 N N . ILE A 1 81 ? 14.022 -3.017 -22.007 1.00 53.50 81 ILE A N 1
ATOM 616 C CA . ILE A 1 81 ? 12.838 -2.938 -21.149 1.00 53.50 81 ILE A CA 1
ATOM 617 C C . ILE A 1 81 ? 11.770 -2.165 -21.924 1.00 53.50 81 ILE A C 1
ATOM 619 O O . ILE A 1 81 ? 11.692 -0.940 -21.883 1.00 53.50 81 ILE A O 1
ATOM 623 N N . VAL A 1 82 ? 10.944 -2.893 -22.671 1.00 59.81 82 VAL A N 1
ATOM 624 C CA . VAL A 1 82 ? 9.748 -2.340 -23.298 1.00 59.81 82 VAL A CA 1
ATOM 625 C C . VAL A 1 82 ? 8.671 -2.282 -22.222 1.00 59.81 82 VAL A C 1
ATOM 627 O O . VAL A 1 82 ? 7.999 -3.276 -21.937 1.00 59.81 82 VAL A O 1
ATOM 630 N N . ILE A 1 83 ? 8.511 -1.117 -21.591 1.00 61.19 83 ILE A N 1
ATOM 631 C CA . ILE A 1 83 ? 7.383 -0.856 -20.689 1.00 61.19 83 ILE A CA 1
ATOM 632 C C . ILE A 1 83 ? 6.125 -0.728 -21.555 1.00 61.19 83 ILE A C 1
ATOM 634 O O . ILE A 1 83 ? 5.741 0.353 -21.993 1.00 61.19 83 ILE A O 1
ATOM 638 N N . ALA A 1 84 ? 5.506 -1.865 -21.861 1.00 69.88 84 ALA A N 1
ATOM 639 C CA . ALA A 1 84 ? 4.263 -1.904 -22.611 1.00 69.88 84 ALA A CA 1
ATOM 640 C C . ALA A 1 84 ? 3.093 -1.363 -21.755 1.00 69.88 84 ALA A C 1
ATOM 642 O O . ALA A 1 84 ? 3.107 -1.520 -20.531 1.00 69.88 84 ALA A O 1
ATOM 643 N N . PRO A 1 85 ? 2.034 -0.791 -22.366 1.00 71.06 85 PRO A N 1
ATOM 644 C CA . PRO A 1 85 ? 0.864 -0.265 -21.647 1.00 71.06 85 PRO A CA 1
ATOM 645 C C . PRO A 1 85 ? 0.218 -1.280 -20.687 1.00 71.06 85 PRO A C 1
ATOM 647 O O . PRO A 1 85 ? -0.283 -0.919 -19.624 1.00 71.06 85 PRO A O 1
ATOM 650 N N . GLN A 1 86 ? 0.301 -2.569 -21.025 1.00 74.25 86 GLN A N 1
ATOM 651 C CA . GLN A 1 86 ? -0.145 -3.691 -20.193 1.00 74.25 86 GLN A CA 1
ATOM 652 C C . GLN A 1 86 ? 0.551 -3.769 -18.823 1.00 74.25 86 GLN A C 1
ATOM 654 O O . GLN A 1 86 ? -0.076 -4.181 -17.851 1.00 74.25 86 GLN A O 1
ATOM 659 N N . SER A 1 87 ? 1.809 -3.330 -18.710 1.00 76.31 87 SER A N 1
ATOM 660 C CA . SER A 1 87 ? 2.554 -3.340 -17.445 1.00 76.31 87 SER A CA 1
ATOM 661 C C . SER A 1 87 ? 1.988 -2.331 -16.447 1.00 76.31 87 SER A C 1
ATOM 663 O O . SER A 1 87 ? 1.943 -2.616 -15.254 1.00 76.31 87 SER A O 1
ATOM 665 N N . TYR A 1 88 ? 1.485 -1.188 -16.926 1.00 75.69 88 TYR A N 1
ATOM 666 C CA . TYR A 1 88 ? 0.795 -0.211 -16.078 1.00 75.69 88 TYR A CA 1
ATOM 667 C C . TYR A 1 88 ? -0.536 -0.758 -15.562 1.00 75.69 88 TYR A C 1
ATOM 669 O O . TYR A 1 88 ? -0.849 -0.594 -14.384 1.00 75.69 88 TYR A O 1
ATOM 677 N N . VAL A 1 89 ? -1.293 -1.455 -16.417 1.00 79.62 89 VAL A N 1
ATOM 678 C CA . VAL A 1 89 ? -2.558 -2.095 -16.023 1.00 79.62 89 VAL A CA 1
ATOM 679 C C . VAL A 1 89 ? -2.304 -3.207 -15.006 1.00 79.62 89 VAL A C 1
ATOM 681 O O . VAL A 1 89 ? -2.976 -3.260 -13.979 1.00 79.62 89 VAL A O 1
ATOM 684 N N . ALA A 1 90 ? -1.300 -4.055 -15.240 1.00 82.06 90 ALA A N 1
ATOM 685 C CA . ALA A 1 90 ? -0.916 -5.114 -14.312 1.00 82.06 90 ALA A CA 1
ATOM 686 C C . ALA A 1 90 ? -0.424 -4.554 -12.968 1.00 82.06 90 ALA A C 1
ATOM 688 O O . ALA A 1 90 ? -0.801 -5.072 -11.919 1.00 82.06 90 ALA A O 1
ATOM 689 N N . ALA A 1 91 ? 0.360 -3.471 -12.980 1.00 81.56 91 ALA A N 1
ATOM 690 C CA . ALA A 1 91 ? 0.794 -2.788 -11.765 1.00 81.56 91 ALA A CA 1
ATOM 691 C C . ALA A 1 91 ? -0.397 -2.197 -10.999 1.00 81.56 91 ALA A C 1
ATOM 693 O O . ALA A 1 91 ? -0.537 -2.452 -9.806 1.00 81.56 91 ALA A O 1
ATOM 694 N N . ALA A 1 92 ? -1.299 -1.482 -11.677 1.00 80.06 92 ALA A N 1
ATOM 695 C CA . ALA A 1 92 ? -2.506 -0.943 -11.055 1.00 80.06 92 ALA A CA 1
ATOM 696 C C . ALA A 1 92 ? -3.373 -2.054 -10.438 1.00 80.06 92 ALA A C 1
ATOM 698 O O . ALA A 1 92 ? -3.834 -1.921 -9.304 1.00 80.06 92 ALA A O 1
ATOM 699 N N . PHE A 1 93 ? -3.531 -3.180 -11.141 1.00 84.38 93 PHE A N 1
ATOM 700 C CA . PHE A 1 93 ? -4.265 -4.341 -10.641 1.00 84.38 93 PHE A CA 1
ATOM 701 C C . PHE A 1 93 ? -3.561 -5.007 -9.454 1.00 84.38 93 PHE A C 1
ATOM 703 O O . PHE A 1 93 ? -4.212 -5.396 -8.489 1.00 84.38 93 PHE A O 1
ATOM 710 N N . GLY A 1 94 ? -2.230 -5.096 -9.482 1.00 85.12 94 GLY A N 1
ATOM 711 C CA . GLY A 1 94 ? -1.425 -5.608 -8.375 1.00 85.12 94 GLY A CA 1
ATOM 712 C C . GLY A 1 94 ? -1.571 -4.757 -7.115 1.00 85.12 94 GLY A C 1
ATOM 713 O O . GLY A 1 94 ? -1.820 -5.296 -6.040 1.00 85.12 94 GLY A O 1
ATOM 714 N N . ILE A 1 95 ? -1.500 -3.430 -7.246 1.00 84.25 95 ILE A N 1
ATOM 715 C CA . ILE A 1 95 ? -1.706 -2.502 -6.125 1.00 84.25 95 ILE A CA 1
ATOM 716 C C . ILE A 1 95 ? -3.159 -2.604 -5.621 1.00 84.25 95 ILE A C 1
ATOM 718 O O . ILE A 1 95 ? -3.405 -2.559 -4.418 1.00 84.25 95 ILE A O 1
ATOM 722 N N . LEU A 1 96 ? -4.148 -2.754 -6.511 1.00 83.12 96 LEU A N 1
ATOM 723 C CA . LEU A 1 96 ? -5.543 -2.973 -6.104 1.00 83.12 96 LEU A CA 1
ATOM 724 C C . LEU A 1 96 ? -5.690 -4.275 -5.306 1.00 83.12 96 LEU A C 1
ATOM 726 O O . LEU A 1 96 ? -6.349 -4.308 -4.267 1.00 83.12 96 LEU A O 1
ATOM 730 N N . LEU A 1 97 ? -5.042 -5.345 -5.766 1.00 85.25 97 LEU A N 1
ATOM 731 C CA . LEU A 1 97 ? -5.063 -6.642 -5.104 1.00 85.25 97 LEU A C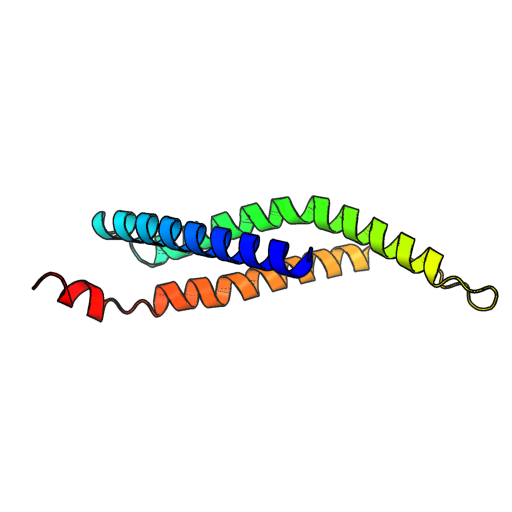A 1
ATOM 732 C C . LEU A 1 97 ? -4.440 -6.564 -3.705 1.00 85.25 97 LEU A C 1
ATOM 734 O O . LEU A 1 97 ? -5.011 -7.106 -2.761 1.00 85.25 97 LEU A O 1
ATOM 738 N N . THR A 1 98 ? -3.307 -5.875 -3.539 1.00 82.50 98 THR A N 1
ATOM 739 C CA . THR A 1 98 ? -2.682 -5.712 -2.216 1.00 82.50 98 THR A CA 1
ATOM 740 C C . THR A 1 98 ? -3.562 -4.906 -1.267 1.00 82.50 98 THR A C 1
ATOM 742 O O . THR A 1 98 ? -3.670 -5.276 -0.099 1.00 82.50 98 THR A O 1
ATOM 745 N N . MET A 1 99 ? -4.256 -3.873 -1.755 1.00 83.44 99 MET A N 1
ATOM 746 C CA . MET A 1 99 ? -5.247 -3.131 -0.970 1.00 83.44 99 MET A CA 1
ATOM 747 C C . MET A 1 99 ? -6.412 -4.025 -0.528 1.00 83.44 99 MET A C 1
ATOM 749 O O . MET A 1 99 ? -6.738 -4.054 0.659 1.00 83.44 99 MET A O 1
ATOM 753 N N . LEU A 1 100 ? -6.990 -4.820 -1.434 1.00 80.38 100 LEU A N 1
ATOM 754 C CA . LEU A 1 100 ? -8.063 -5.765 -1.097 1.00 80.38 100 LEU A CA 1
ATOM 755 C C . LEU A 1 100 ? -7.601 -6.814 -0.076 1.00 80.38 100 LEU A C 1
ATOM 757 O O . LEU A 1 100 ? -8.323 -7.133 0.872 1.00 80.38 100 LEU A O 1
ATOM 761 N N . LEU A 1 101 ? -6.379 -7.324 -0.238 1.00 81.19 101 LEU A N 1
ATOM 762 C CA . LEU A 1 101 ? -5.771 -8.271 0.694 1.00 81.19 101 LEU A CA 1
ATOM 763 C C . LEU A 1 101 ? -5.492 -7.645 2.062 1.00 81.19 101 LEU A C 1
ATOM 765 O O . LEU A 1 101 ? -5.669 -8.329 3.066 1.00 81.19 101 LEU A O 1
ATOM 769 N N . ALA A 1 102 ? -5.104 -6.370 2.126 1.00 74.00 102 ALA A N 1
ATOM 770 C CA . ALA A 1 102 ? -4.913 -5.636 3.377 1.00 74.00 102 ALA A CA 1
ATOM 771 C C . ALA A 1 102 ? -6.249 -5.290 4.062 1.00 74.00 102 ALA A C 1
ATOM 773 O O . ALA A 1 102 ? -6.354 -5.344 5.290 1.00 74.00 102 ALA A O 1
ATOM 774 N N . ALA A 1 103 ? -7.297 -5.019 3.281 1.00 71.62 103 ALA A N 1
ATOM 775 C CA . ALA A 1 103 ? -8.645 -4.778 3.788 1.00 71.62 103 ALA A CA 1
ATOM 776 C C . ALA A 1 103 ? -9.299 -6.058 4.346 1.00 71.62 103 ALA A C 1
ATOM 778 O O . ALA A 1 103 ? -10.060 -6.003 5.313 1.00 71.62 103 ALA A O 1
ATOM 779 N N . ALA A 1 104 ? -8.979 -7.238 3.804 1.00 74.44 104 ALA A N 1
ATOM 780 C CA . ALA A 1 104 ? -9.541 -8.514 4.252 1.00 74.44 104 ALA A CA 1
ATOM 781 C C . ALA A 1 104 ? -9.347 -8.819 5.761 1.00 74.44 104 ALA A C 1
ATOM 783 O O . ALA A 1 104 ? -10.339 -9.142 6.426 1.00 74.44 104 ALA A O 1
ATOM 784 N N . PRO A 1 105 ? -8.140 -8.738 6.362 1.00 64.44 105 PRO A N 1
ATOM 785 C CA . PRO A 1 105 ? -7.951 -8.933 7.796 1.00 64.44 105 PRO A CA 1
ATOM 786 C C . PRO A 1 105 ? -8.582 -7.817 8.633 1.00 64.44 105 PRO A C 1
ATOM 788 O O . PRO A 1 105 ? -9.055 -8.115 9.728 1.00 64.44 105 PRO A O 1
ATOM 791 N N . ALA A 1 106 ? -8.652 -6.577 8.136 1.00 63.91 106 ALA A N 1
ATOM 792 C CA . ALA A 1 106 ? -9.340 -5.477 8.817 1.00 63.91 106 ALA A CA 1
ATOM 793 C C . ALA A 1 106 ? -10.848 -5.756 8.938 1.00 63.91 106 ALA A C 1
ATOM 795 O O . ALA A 1 106 ? -11.394 -5.784 10.042 1.00 63.91 106 ALA A O 1
ATOM 796 N N . ILE A 1 107 ? -11.496 -6.116 7.828 1.00 62.88 107 ILE A N 1
ATOM 797 C CA . ILE A 1 107 ? -12.914 -6.503 7.790 1.00 62.88 107 ILE A CA 1
ATOM 798 C C . ILE A 1 107 ? -13.156 -7.754 8.648 1.00 62.88 107 ILE A C 1
ATOM 800 O O . ILE A 1 107 ? -14.125 -7.828 9.409 1.00 62.88 107 ILE A O 1
ATOM 804 N N . ARG A 1 108 ? -12.254 -8.743 8.587 1.00 64.50 108 ARG A N 1
ATOM 805 C CA . ARG A 1 108 ? -12.330 -9.940 9.437 1.00 64.50 108 ARG A CA 1
ATOM 806 C C . ARG A 1 108 ? -12.160 -9.617 10.917 1.00 64.50 108 ARG A C 1
ATOM 808 O O . ARG A 1 108 ? -12.857 -10.234 11.712 1.00 64.50 108 ARG A O 1
ATOM 815 N N . ARG A 1 109 ? -11.287 -8.682 11.305 1.00 59.38 109 ARG A N 1
ATOM 816 C CA . ARG A 1 109 ? -11.121 -8.231 12.698 1.00 59.38 109 ARG A CA 1
ATOM 817 C C . ARG A 1 109 ? -12.355 -7.494 13.199 1.00 59.38 109 ARG A C 1
ATOM 819 O O . ARG A 1 109 ? -12.791 -7.785 14.304 1.00 59.38 109 ARG A O 1
ATOM 826 N N . VAL A 1 110 ? -12.975 -6.639 12.385 1.00 58.47 110 VAL A N 1
ATOM 827 C CA . VAL A 1 110 ? -14.252 -5.984 12.728 1.00 58.47 110 VAL A CA 1
ATOM 828 C C . VAL A 1 110 ? -15.372 -7.016 12.916 1.00 58.47 110 VAL A C 1
ATOM 830 O O . VAL A 1 110 ? -16.161 -6.913 13.854 1.00 58.47 110 VAL A O 1
ATOM 833 N N . ASN A 1 111 ? -15.406 -8.065 12.087 1.00 56.38 111 ASN A N 1
ATOM 834 C CA . ASN A 1 111 ? -16.379 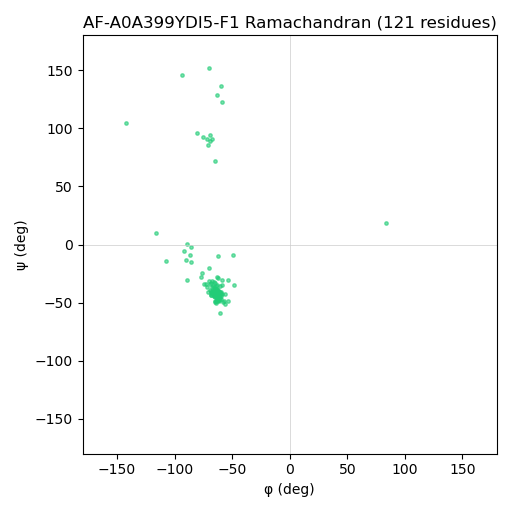-9.154 12.225 1.00 56.38 111 ASN A CA 1
ATOM 835 C C . ASN A 1 111 ? -16.071 -10.117 13.389 1.00 56.38 111 ASN A C 1
ATOM 837 O O . ASN A 1 111 ? -17.001 -10.620 14.020 1.00 56.38 111 ASN A O 1
ATOM 841 N N . ARG A 1 112 ? -14.788 -10.371 13.686 1.00 51.88 112 ARG A N 1
ATOM 842 C CA . ARG A 1 112 ? -14.314 -11.231 14.789 1.00 51.88 112 ARG A CA 1
ATOM 843 C C . ARG A 1 112 ? -14.172 -10.517 16.129 1.00 51.88 112 ARG A C 1
ATOM 845 O O . ARG A 1 112 ? -14.000 -11.211 17.127 1.00 51.88 112 ARG A O 1
ATOM 852 N N . LEU A 1 113 ? -14.292 -9.189 16.179 1.00 48.53 113 LEU A N 1
ATOM 853 C CA . LEU A 1 113 ? -14.587 -8.420 17.391 1.00 48.53 113 LEU A CA 1
ATOM 854 C C . LEU A 1 113 ? -15.990 -8.807 17.852 1.00 48.53 113 LEU A C 1
ATOM 856 O O . LEU A 1 113 ? -16.977 -8.095 17.662 1.00 48.53 113 LEU A O 1
ATOM 860 N N . ASN A 1 114 ? -16.071 -10.024 18.373 1.00 42.25 114 ASN A N 1
ATOM 861 C CA . ASN A 1 114 ? -17.268 -10.679 18.822 1.00 42.25 114 ASN A CA 1
ATOM 862 C C . ASN A 1 114 ? -17.880 -9.793 19.909 1.00 42.25 114 ASN A C 1
ATOM 864 O O . ASN A 1 114 ? -17.233 -9.435 20.889 1.00 42.25 114 ASN A O 1
ATOM 868 N N . LEU A 1 115 ? -19.130 -9.390 19.691 1.00 48.59 115 LEU A N 1
ATOM 869 C CA . LEU A 1 115 ? -19.902 -8.500 20.559 1.00 48.59 115 LEU A CA 1
ATOM 870 C C . LEU A 1 115 ? -20.116 -9.110 21.954 1.00 48.59 115 LEU A C 1
ATOM 872 O O . LEU A 1 115 ? -20.542 -8.391 22.845 1.00 48.59 115 LEU A O 1
ATOM 876 N N . ALA A 1 116 ? -19.778 -10.391 22.144 1.00 51.34 116 ALA A N 1
ATOM 877 C CA . ALA A 1 116 ? -19.923 -11.118 23.398 1.00 51.34 116 ALA A CA 1
ATOM 878 C C . ALA A 1 116 ? -19.073 -10.552 24.554 1.00 51.34 116 ALA A C 1
ATOM 880 O O . ALA A 1 116 ? -19.467 -10.685 25.707 1.00 51.34 116 ALA A O 1
ATOM 881 N N . GLU A 1 117 ? -17.935 -9.907 24.275 1.00 52.44 117 GLU A N 1
ATOM 882 C CA . GLU A 1 117 ? -17.073 -9.353 25.334 1.00 52.44 117 GLU A CA 1
ATOM 883 C C . GLU A 1 117 ? -17.458 -7.912 25.707 1.00 52.44 117 GLU A C 1
ATOM 885 O O . GLU A 1 117 ? -17.390 -7.527 26.870 1.00 52.44 117 GLU A O 1
ATOM 890 N N . ALA A 1 118 ? -17.988 -7.142 24.748 1.00 46.94 118 ALA A N 1
ATOM 891 C CA . ALA A 1 118 ? -18.413 -5.757 24.973 1.00 46.94 118 ALA A CA 1
ATOM 892 C C . ALA A 1 118 ? -19.674 -5.636 25.850 1.00 46.94 118 ALA A C 1
ATOM 894 O O . ALA A 1 118 ? -19.920 -4.578 26.420 1.00 46.94 118 ALA A O 1
ATOM 895 N N . THR A 1 119 ? -20.469 -6.703 25.975 1.00 44.94 119 THR A N 1
ATOM 896 C CA . THR A 1 119 ? -21.604 -6.758 26.910 1.00 44.94 119 THR A CA 1
ATOM 897 C C . THR A 1 119 ? -21.202 -7.188 28.320 1.00 44.94 119 THR A C 1
ATOM 899 O O . THR A 1 119 ? -21.984 -6.986 29.238 1.00 44.94 119 THR A O 1
ATOM 902 N N . LYS A 1 120 ? -20.004 -7.758 28.523 1.00 42.62 120 LYS A N 1
ATOM 903 C CA . LYS A 1 120 ? -19.570 -8.280 29.833 1.00 42.62 120 LYS A CA 1
ATOM 904 C C . LYS A 1 120 ? -18.839 -7.247 30.696 1.00 42.62 120 LYS A C 1
ATOM 906 O O . LYS A 1 120 ? -18.658 -7.469 31.881 1.00 42.62 120 LYS A O 1
ATOM 911 N N . THR A 1 121 ? -18.431 -6.115 30.125 1.00 50.25 121 THR A N 1
ATOM 912 C CA . THR A 1 121 ? -17.837 -4.995 30.876 1.00 50.25 121 THR A CA 1
ATOM 913 C C . THR A 1 121 ? -18.875 -3.983 31.377 1.00 50.25 121 THR A C 1
ATOM 915 O O . THR A 1 121 ? -18.494 -2.986 31.981 1.00 50.25 121 THR A O 1
ATOM 918 N N . LEU A 1 122 ? -20.168 -4.207 31.102 1.00 52.53 122 LEU A N 1
ATOM 919 C CA . LEU A 1 122 ? -21.286 -3.338 31.511 1.00 52.53 122 LEU A CA 1
ATOM 920 C C . LEU A 1 122 ? -22.271 -4.010 32.491 1.00 52.53 122 LEU A C 1
ATOM 922 O O . LEU A 1 122 ? -23.317 -3.438 32.786 1.00 52.53 122 LEU A O 1
ATOM 926 N N . THR A 1 123 ? -21.929 -5.188 33.014 1.00 37.75 123 THR A N 1
ATOM 927 C CA . THR A 1 123 ? -22.594 -5.847 34.155 1.00 37.75 123 THR A CA 1
ATOM 928 C C . THR A 1 123 ? -21.541 -6.266 35.155 1.00 37.75 123 THR A C 1
ATOM 930 O O . THR A 1 123 ? -21.720 -5.972 36.352 1.00 37.75 123 THR A O 1
#

Foldseek 3Di:
DVVVVVVVVVVVVVVVVVVVVVVVVVVCVVVVHDLVVVLVVVLVVLVVVLVVCLVVVVVVVVVVVVVVQVVPDDPPDNPPPPPDPVVSVVVNVVSVVVSVVVSVVVSVVSVVVPCVVVVVVVD